Protein 3KW6 (pdb70)

Nearest PDB structures (foldseek):
  6gcn-assembly1_B-2  TM=8.666E-01  e=1.669E-02  Aquifex aeolicus VF5
  3d8b-assembly1_A  TM=8.046E-01  e=3.159E-02  Homo sapiens
  4xgc-assembly1_A  TM=6.768E-01  e=1.294E+00  Drosophila melanogaster
  6k0r-assembly2_K  TM=6.481E-01  e=1.371E+00  Homo sapiens

Radius of gyration: 11.17 Å; Cα contacts (8 Å, |Δi|>4): 90; chains: 1; bounding box: 30×28×22 Å

Structure (mmCIF, N/CA/C/O backbone):
data_3KW6
#
_entry.id   3KW6
#
_cell.length_a   82.415
_cell.length_b   82.415
_cell.length_c   26.001
_cell.angle_alpha   90.00
_cell.angle_beta   90.00
_cell.angle_gamma   120.00
#
_symmetry.space_group_name_H-M   'P 31 2 1'
#
loop_
_entity.id
_entity.type
_entity.pdbx_description
1 polymer '26S protease regulatory subunit 8'
2 water water
#
loop_
_atom_site.group_PDB
_atom_site.id
_atom_site.type_symbol
_atom_site.label_atom_id
_atom_site.label_alt_id
_atom_site.label_comp_id
_atom_site.label_asym_id
_atom_site.label_entity_id
_atom_site.label_seq_id
_atom_site.pdbx_PDB_ins_code
_atom_site.Cartn_x
_atom_site.Cartn_y
_atom_site.Cartn_z
_atom_site.occupancy
_atom_site.B_iso_or_equiv
_atom_site.auth_seq_id
_atom_site.auth_comp_id
_atom_site.auth_asym_id
_atom_site.auth_atom_id
_atom_site.pdbx_PDB_model_num
ATOM 1 N N . PRO A 1 1 ? 44.667 44.097 4.175 1.00 49.63 -1 PRO A N 1
ATOM 2 C CA . PRO A 1 1 ? 43.879 43.167 5.028 1.00 51.00 -1 PRO A CA 1
ATOM 3 C C . PRO A 1 1 ? 42.593 42.824 4.293 1.00 51.90 -1 PRO A C 1
ATOM 4 O O . PRO A 1 1 ? 41.528 42.698 4.901 1.00 52.27 -1 PRO A O 1
ATOM 6 N N . PRO A 1 2 ? 42.717 42.657 2.979 1.00 52.16 0 PRO A N 1
ATOM 7 C CA . PRO A 1 2 ? 41.585 42.366 2.112 1.00 51.28 0 PRO A CA 1
ATOM 8 C C . PRO A 1 2 ? 41.478 40.946 1.535 1.00 49.73 0 PRO A C 1
ATOM 9 O O . PRO A 1 2 ? 40.371 40.447 1.344 1.00 50.92 0 PRO A O 1
ATOM 11 N N . PRO A 1 3 ? 42.612 40.275 1.252 1.00 47.33 1 PRO A N 1
ATOM 12 C CA . PRO A 1 3 ? 42.514 38.916 0.691 1.00 45.01 1 PRO A CA 1
ATOM 13 C C . PRO A 1 3 ? 41.669 37.943 1.507 1.00 42.33 1 PRO A C 1
ATOM 14 O O . PRO A 1 3 ? 41.875 37.794 2.716 1.00 43.86 1 PRO A O 1
ATOM 18 N N . ASN A 1 4 ? 40.718 37.281 0.850 1.00 40.79 2 ASN A N 1
ATOM 19 C CA . ASN A 1 4 ? 39.865 36.315 1.542 1.00 40.16 2 ASN A CA 1
ATOM 20 C C . ASN A 1 4 ? 40.627 34.997 1.684 1.00 38.48 2 ASN A C 1
ATOM 21 O O . ASN A 1 4 ? 41.779 34.911 1.270 1.00 38.37 2 ASN A O 1
ATOM 26 N N . GLU A 1 5 ? 40.000 33.977 2.260 1.00 37.79 3 GLU A N 1
ATOM 27 C CA . GLU A 1 5 ? 40.690 32.710 2.478 1.00 38.99 3 GLU A CA 1
ATOM 28 C C . GLU A 1 5 ? 41.363 32.111 1.257 1.00 39.25 3 GLU A C 1
ATOM 29 O O . GLU A 1 5 ? 42.537 31.760 1.309 1.00 38.95 3 GLU A O 1
ATOM 35 N N . GLU A 1 6 ? 40.618 31.984 0.164 1.0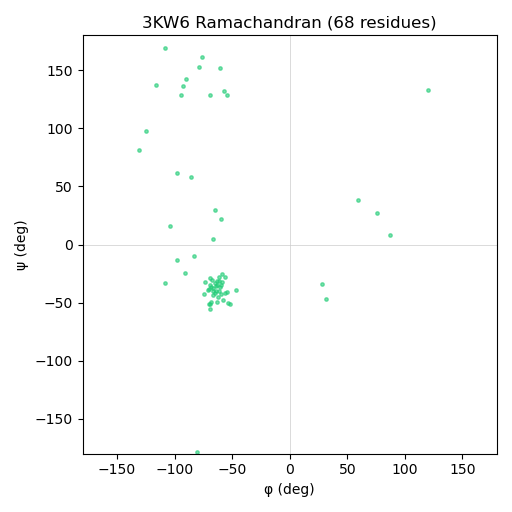0 40.36 4 GLU A N 1
ATOM 36 C CA . GLU A 1 6 ? 41.169 31.409 -1.055 1.00 39.08 4 GLU A CA 1
ATOM 37 C C . GLU A 1 6 ? 42.291 32.266 -1.615 1.00 38.20 4 GLU A C 1
ATOM 38 O O . GLU A 1 6 ? 43.265 31.744 -2.159 1.00 38.15 4 GLU A O 1
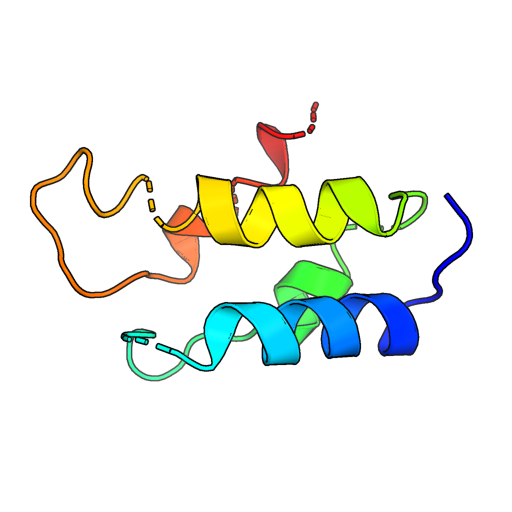ATOM 44 N N . ALA A 1 7 ? 42.152 33.581 -1.478 1.00 36.90 5 ALA A N 1
ATOM 45 C CA . ALA A 1 7 ? 43.166 34.504 -1.968 1.00 35.74 5 ALA A CA 1
ATOM 46 C C . ALA A 1 7 ? 44.421 34.370 -1.111 1.00 37.48 5 ALA A C 1
ATOM 47 O O . ALA A 1 7 ? 45.534 34.496 -1.617 1.00 40.23 5 ALA A O 1
ATOM 49 N N . ARG A 1 8 ? 44.240 34.118 0.183 1.00 36.57 6 ARG A N 1
ATOM 50 C CA . ARG A 1 8 ? 45.379 33.954 1.080 1.00 36.44 6 ARG A CA 1
ATOM 51 C C . ARG A 1 8 ? 46.110 32.667 0.727 1.00 36.45 6 ARG A C 1
ATOM 52 O O . ARG A 1 8 ? 47.328 32.665 0.565 1.00 36.83 6 ARG A O 1
ATOM 60 N N . LEU A 1 9 ? 45.352 31.581 0.603 1.00 36.85 7 LEU A N 1
ATOM 61 C CA . LEU A 1 9 ? 45.910 30.278 0.265 1.00 37.24 7 LEU A CA 1
ATOM 62 C C . LEU A 1 9 ? 46.694 30.331 -1.037 1.00 39.51 7 LEU A C 1
ATOM 63 O O . LEU A 1 9 ? 47.775 29.747 -1.144 1.00 40.60 7 LEU A O 1
ATOM 68 N N . ASP A 1 10 ? 46.154 31.033 -2.031 1.00 40.67 8 ASP A N 1
ATOM 69 C CA . ASP A 1 10 ? 46.833 31.142 -3.314 1.00 40.71 8 ASP A CA 1
ATOM 70 C C . ASP A 1 10 ? 48.184 31.825 -3.182 1.00 39.71 8 ASP A C 1
ATOM 71 O O . ASP A 1 10 ? 49.101 31.529 -3.939 1.00 40.10 8 ASP A O 1
ATOM 76 N N . ILE A 1 11 ? 48.304 32.748 -2.233 1.00 39.31 9 ILE A N 1
ATOM 77 C CA . ILE A 1 11 ? 49.567 33.446 -2.029 1.00 37.90 9 ILE A CA 1
ATOM 78 C C . ILE A 1 11 ? 50.555 32.494 -1.363 1.00 38.42 9 ILE A C 1
ATOM 79 O O . ILE A 1 11 ? 51.756 32.553 -1.617 1.00 36.75 9 ILE A O 1
ATOM 84 N N . LEU A 1 12 ? 50.029 31.601 -0.531 1.00 38.60 10 LEU A N 1
ATOM 85 C CA . LEU A 1 12 ? 50.841 30.613 0.175 1.00 39.77 10 LEU A CA 1
ATOM 86 C C . LEU A 1 12 ? 51.370 29.539 -0.764 1.00 39.97 10 LEU A C 1
ATOM 87 O O . LEU A 1 12 ? 52.510 29.097 -0.627 1.00 39.56 10 LEU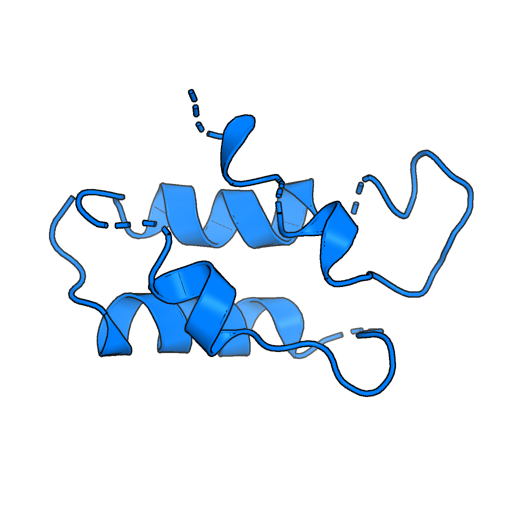 A O 1
ATOM 92 N N . LYS A 1 13 ? 50.537 29.112 -1.708 1.00 41.11 11 LYS A N 1
ATOM 93 C CA . LYS A 1 13 ? 50.931 28.080 -2.665 1.00 42.02 11 LYS A CA 1
ATOM 94 C C . LYS A 1 13 ? 51.990 28.614 -3.605 1.00 42.49 11 LYS A C 1
ATOM 95 O O . LYS A 1 13 ? 52.904 27.897 -4.004 1.00 42.11 11 LYS A O 1
ATOM 101 N N . ILE A 1 14 ? 51.857 29.887 -3.951 1.00 42.41 12 ILE A N 1
ATOM 102 C CA . ILE A 1 14 ? 52.795 30.545 -4.844 1.00 44.18 12 ILE A CA 1
ATOM 103 C C . ILE A 1 14 ? 54.209 30.615 -4.263 1.00 44.79 12 ILE A C 1
ATOM 104 O O . ILE A 1 14 ? 55.178 30.260 -4.928 1.00 45.13 12 ILE A O 1
ATOM 109 N N . HIS A 1 15 ? 54.319 31.066 -3.018 1.00 45.86 13 HIS A N 1
ATOM 110 C CA . HIS A 1 15 ? 55.617 31.214 -2.370 1.00 47.33 13 HIS A CA 1
ATOM 111 C C . HIS A 1 15 ? 56.219 29.960 -1.723 1.00 47.44 13 HIS A C 1
ATOM 1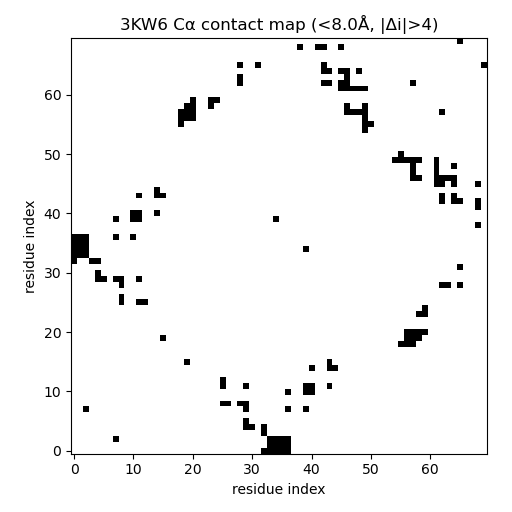12 O O . HIS A 1 15 ? 57.384 29.965 -1.331 1.00 49.73 13 HIS A O 1
ATOM 119 N N . SER A 1 16 ? 55.431 28.895 -1.631 1.00 47.06 14 SER A N 1
ATOM 120 C CA . SER A 1 16 ? 55.872 27.629 -1.048 1.00 47.05 14 SER A CA 1
ATOM 121 C C . SER A 1 16 ? 56.292 26.662 -2.142 1.00 49.58 14 SER A C 1
ATOM 122 O O . SER A 1 16 ? 56.895 25.623 -1.875 1.00 50.27 14 SER A O 1
ATOM 125 N N . ARG A 1 17 ? 55.939 27.011 -3.374 1.00 51.40 15 ARG A N 1
ATOM 126 C CA . ARG A 1 17 ? 56.225 26.203 -4.551 1.00 52.05 15 ARG A CA 1
ATOM 127 C C . ARG A 1 17 ? 57.662 25.684 -4.637 1.00 52.83 15 ARG A C 1
ATOM 128 O O . ARG A 1 17 ? 57.885 24.542 -5.046 1.00 53.59 15 ARG A O 1
ATOM 136 N N . LYS A 1 18 ? 58.628 26.516 -4.255 1.00 50.80 16 LYS A N 1
ATOM 137 C CA . LYS A 1 18 ? 60.033 26.129 -4.322 0.50 50.65 16 LYS A CA 1
ATOM 138 C C . LYS A 1 18 ? 60.599 25.641 -2.994 1.00 51.42 16 LYS A C 1
ATOM 139 O O . LYS A 1 18 ? 61.733 25.166 -2.936 1.00 51.71 16 LYS A O 1
ATOM 153 N N . ASN A 1 20 ? 60.901 23.163 0.307 0.50 46.95 18 ASN A N 1
ATOM 154 C CA . ASN A 1 20 ? 60.823 21.726 0.486 0.50 45.33 18 ASN A CA 1
ATOM 155 C C . ASN A 1 20 ? 59.871 21.433 1.625 0.50 43.58 18 ASN A C 1
ATOM 156 O O . ASN A 1 20 ? 60.275 21.216 2.764 0.50 41.72 18 ASN A O 1
ATOM 161 N N . LEU A 1 21 ? 58.588 21.449 1.291 1.00 44.02 19 LEU A N 1
ATOM 162 C CA . LEU A 1 21 ? 57.530 21.213 2.257 1.00 44.68 19 LEU A CA 1
ATOM 163 C C . LEU A 1 21 ? 57.506 19.774 2.726 1.00 44.85 19 LEU A C 1
ATOM 164 O O . LEU A 1 21 ? 57.514 18.847 1.921 1.00 44.22 19 LEU A O 1
ATOM 169 N N . THR A 1 22 ? 57.494 19.601 4.043 1.00 45.61 20 THR A N 1
ATOM 170 C CA . THR A 1 22 ? 57.453 18.277 4.641 1.00 45.10 20 THR A CA 1
ATOM 171 C C . THR A 1 22 ? 56.178 17.570 4.196 1.00 43.81 20 THR A C 1
ATOM 172 O O . THR A 1 22 ? 55.176 18.211 3.894 1.00 43.17 20 THR A O 1
ATOM 176 N N . ARG A 1 23 ? 56.240 16.245 4.145 1.00 44.36 21 ARG A N 1
ATOM 177 C CA . ARG A 1 23 ? 55.110 15.410 3.754 1.00 45.53 21 ARG A CA 1
ATOM 178 C C . ARG A 1 23 ? 53.914 15.680 4.664 1.00 46.04 21 ARG A C 1
ATOM 179 O O . ARG A 1 23 ? 54.048 15.734 5.888 1.00 45.15 21 ARG A O 1
ATOM 187 N N . GLY A 1 24 ? 52.746 15.870 4.061 1.00 47.39 22 GLY A N 1
ATOM 188 C CA . GLY A 1 24 ? 51.548 16.117 4.846 1.00 47.08 22 GLY A CA 1
ATOM 189 C C . GLY A 1 24 ? 51.392 17.504 5.451 1.00 46.71 22 GLY A C 1
ATOM 190 O O . GLY A 1 24 ? 50.742 17.657 6.481 1.00 50.63 22 GLY A O 1
ATOM 191 N N . ILE A 1 25 ? 51.988 18.521 4.842 1.00 44.32 23 ILE A N 1
ATOM 192 C CA . ILE A 1 25 ? 51.836 19.874 5.364 1.00 40.75 23 ILE A CA 1
ATOM 193 C C . ILE A 1 25 ? 50.451 20.342 4.875 1.00 37.61 23 ILE A C 1
ATOM 194 O O . ILE A 1 25 ? 49.969 19.866 3.849 1.00 36.64 23 ILE A O 1
ATOM 199 N N . ASN A 1 26 ? 49.801 21.245 5.603 1.00 36.38 24 ASN A N 1
ATOM 200 C CA . ASN A 1 26 ? 48.475 21.714 5.192 1.00 34.97 24 ASN A CA 1
ATOM 201 C C . ASN A 1 26 ? 48.440 23.233 5.077 1.00 33.18 24 ASN A C 1
ATOM 202 O O . ASN A 1 26 ? 48.268 23.931 6.073 1.00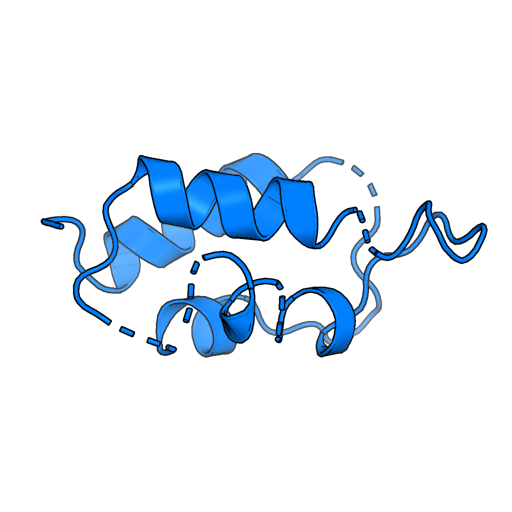 34.10 24 ASN A O 1
ATOM 207 N N . LEU A 1 27 ? 48.587 23.744 3.861 1.00 33.50 25 LEU A N 1
ATOM 208 C CA . LEU A 1 27 ? 48.593 25.185 3.658 1.00 33.15 25 LEU A CA 1
ATOM 209 C C . LEU A 1 27 ? 47.240 25.842 3.884 1.00 33.22 25 LEU A C 1
ATOM 210 O O . LEU A 1 27 ? 47.182 27.010 4.269 1.00 31.60 25 LEU A O 1
ATOM 215 N N . ARG A 1 28 ? 46.150 25.110 3.657 1.00 34.83 26 ARG A N 1
ATOM 216 C CA . ARG A 1 28 ? 44.832 25.695 3.870 1.00 34.42 26 ARG A CA 1
ATOM 217 C C . ARG A 1 28 ? 44.644 26.024 5.343 1.00 34.90 26 ARG A C 1
ATOM 218 O O . ARG A 1 28 ? 44.111 27.081 5.685 1.00 34.44 26 ARG A O 1
ATOM 226 N N . LYS A 1 29 ? 45.081 25.127 6.219 1.00 34.25 27 LYS A N 1
ATOM 227 C CA . LYS A 1 29 ? 44.948 25.369 7.648 1.00 33.63 27 LYS A CA 1
ATOM 228 C C . LYS A 1 29 ? 45.722 26.606 8.075 1.00 33.72 27 LYS A C 1
ATOM 229 O O . LYS A 1 29 ? 45.360 27.266 9.046 1.00 33.95 27 LYS A O 1
ATOM 235 N N . ILE A 1 30 ? 46.782 26.925 7.338 1.00 31.23 28 ILE A N 1
ATOM 236 C CA . ILE A 1 30 ? 47.584 28.106 7.635 1.00 30.71 28 ILE A CA 1
ATOM 237 C C . ILE A 1 30 ? 46.774 29.331 7.173 1.00 29.93 28 ILE A C 1
ATOM 238 O O . ILE A 1 30 ? 46.717 30.339 7.874 1.00 31.54 28 ILE A O 1
ATOM 243 N N . ALA A 1 31 ? 46.151 29.237 5.998 1.00 31.21 29 ALA A N 1
ATOM 244 C CA . ALA A 1 31 ? 45.333 30.335 5.490 1.00 30.91 29 ALA A CA 1
ATOM 245 C C . ALA A 1 31 ? 44.186 30.643 6.469 1.00 32.82 29 ALA A C 1
ATOM 246 O O . ALA A 1 31 ? 43.893 31.801 6.743 1.00 32.98 29 ALA A O 1
ATOM 248 N N . GLU A 1 32 ? 43.554 29.605 7.005 1.00 32.86 30 GLU A N 1
ATOM 249 C CA . GLU A 1 32 ? 42.456 29.780 7.960 1.00 34.13 30 GLU A CA 1
ATOM 250 C C . GLU A 1 32 ? 42.865 30.558 9.221 1.00 34.84 30 GLU A C 1
ATOM 251 O O . GLU A 1 32 ? 42.024 31.159 9.886 1.00 35.56 30 GLU A O 1
ATOM 257 N N . LEU A 1 33 ? 44.146 30.529 9.567 1.00 35.71 31 LEU A N 1
ATOM 258 C CA . LEU A 1 33 ? 44.606 31.241 10.756 1.00 37.36 31 LEU A CA 1
ATOM 259 C C . LEU A 1 33 ? 44.929 32.706 10.461 1.00 38.49 31 LEU A C 1
ATOM 260 O O . LEU A 1 33 ? 45.346 33.444 11.358 1.00 38.44 31 LEU A O 1
ATOM 273 N N . PRO A 1 35 ? 42.792 35.438 9.074 1.00 35.63 33 PRO A N 1
ATOM 274 C CA . PRO A 1 35 ? 41.755 36.405 8.697 1.00 36.50 33 PRO A CA 1
ATOM 275 C C . PRO A 1 35 ? 42.212 37.824 9.034 1.00 37.12 33 PRO A C 1
ATOM 276 O O . PRO A 1 35 ? 42.710 38.078 10.132 1.00 36.06 33 PRO A O 1
ATOM 280 N N . GLY A 1 36 ? 42.048 38.741 8.090 1.00 36.89 34 GLY A N 1
ATOM 281 C CA . GLY A 1 36 ? 42.452 40.114 8.327 1.00 36.48 34 GLY A CA 1
ATOM 282 C C . GLY A 1 36 ? 43.909 40.406 8.004 1.00 38.33 34 GLY A C 1
ATOM 283 O O . GLY A 1 36 ? 44.404 41.492 8.312 1.00 38.87 34 GLY A O 1
ATOM 284 N N . ALA A 1 37 ? 44.603 39.448 7.395 1.00 37.31 35 ALA A N 1
ATOM 285 C CA . ALA A 1 37 ? 46.002 39.651 7.034 1.00 37.12 35 ALA A CA 1
ATOM 286 C C . ALA A 1 37 ? 46.122 40.245 5.636 1.00 38.72 35 ALA A C 1
ATOM 287 O O . ALA A 1 37 ? 45.360 39.900 4.728 1.00 38.07 35 ALA A O 1
ATOM 289 N N . SER A 1 38 ? 47.081 41.146 5.465 1.00 39.17 36 SER A N 1
ATOM 290 C CA . SER A 1 38 ? 47.301 41.760 4.165 1.00 39.86 36 SER 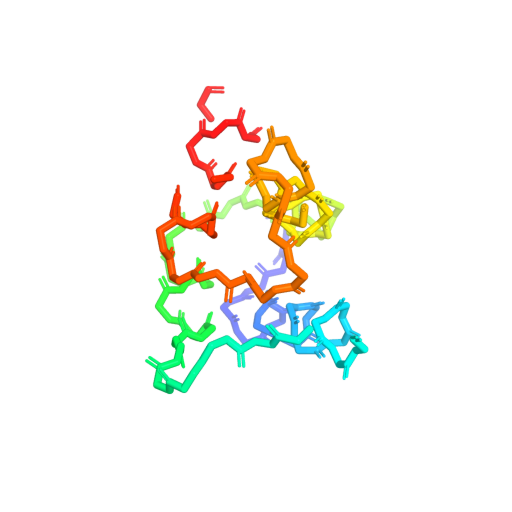A CA 1
ATOM 291 C C . SER A 1 38 ? 48.022 40.705 3.348 1.00 40.31 36 SER A C 1
ATOM 292 O O . SER A 1 38 ? 48.583 39.766 3.911 1.00 42.40 36 SER A O 1
ATOM 295 N N . GLY A 1 39 ? 48.002 40.854 2.029 1.00 39.89 37 GLY A N 1
ATOM 296 C CA . GLY A 1 39 ? 48.672 39.899 1.168 1.00 39.57 37 GLY A CA 1
ATOM 297 C C . GLY A 1 39 ? 50.153 39.811 1.481 1.00 39.73 37 GLY A C 1
ATOM 298 O O . GLY A 1 39 ? 50.763 38.749 1.351 1.00 37.95 37 GLY A O 1
ATOM 299 N N . ALA A 1 40 ? 50.728 40.933 1.901 1.00 39.11 38 ALA A N 1
ATOM 300 C CA . ALA A 1 40 ? 52.142 40.986 2.235 1.00 40.44 38 ALA A CA 1
ATOM 301 C C . ALA A 1 40 ? 52.431 40.143 3.473 1.00 39.82 38 ALA A C 1
ATOM 302 O O . ALA A 1 40 ? 53.447 39.459 3.539 1.00 41.54 38 ALA A O 1
ATOM 304 N N . GLU A 1 41 ? 51.540 40.196 4.456 1.00 41.33 39 GLU A N 1
ATOM 305 C CA . GLU A 1 41 ? 51.721 39.413 5.673 1.00 39.21 39 GLU A CA 1
ATOM 306 C C . GLU A 1 41 ? 51.660 37.920 5.373 1.00 38.13 39 GLU A C 1
ATOM 307 O O . GLU A 1 41 ? 52.334 37.129 6.026 1.00 38.65 39 GLU A O 1
ATOM 313 N N . VAL A 1 42 ? 50.846 37.535 4.393 1.00 36.46 40 VAL A N 1
ATOM 314 C CA . VAL A 1 42 ? 50.740 36.130 4.025 1.00 35.10 40 VAL A CA 1
ATOM 315 C C . VAL A 1 42 ? 52.087 35.713 3.434 1.00 38.02 40 VAL A C 1
ATOM 316 O O . VAL A 1 42 ? 52.608 34.646 3.749 1.00 38.40 40 VAL A O 1
ATOM 320 N N . LYS A 1 43 ? 52.655 36.565 2.585 1.00 39.94 41 LYS A N 1
ATOM 321 C CA . LYS A 1 43 ? 53.952 36.273 1.979 1.00 40.17 41 LYS A CA 1
ATOM 322 C C . LYS A 1 43 ? 55.005 36.154 3.076 1.00 39.71 41 LYS A C 1
ATOM 323 O O . LYS A 1 43 ? 55.879 35.288 3.022 1.00 37.58 41 LYS A O 1
ATOM 329 N N . GLY A 1 44 ? 54.900 37.035 4.068 1.00 40.32 42 GLY A N 1
ATOM 330 C CA . GLY A 1 44 ? 55.826 37.035 5.184 1.00 40.00 42 GLY A CA 1
ATOM 331 C C . GLY A 1 44 ? 55.797 35.734 5.969 1.00 40.63 42 GLY A C 1
ATOM 332 O O . GLY A 1 44 ? 56.831 35.271 6.450 1.00 41.70 42 GLY A O 1
ATOM 333 N N . VAL A 1 45 ? 54.612 35.149 6.108 1.00 38.94 43 VAL A N 1
ATOM 334 C CA . VAL A 1 45 ? 54.466 33.892 6.820 1.00 36.06 43 VAL A CA 1
ATOM 335 C C . VAL A 1 45 ? 55.242 32.798 6.106 1.00 37.14 43 VAL A C 1
ATOM 336 O O . VAL A 1 45 ? 55.794 31.909 6.751 1.00 37.56 43 VAL A O 1
ATOM 340 N N . CYS A 1 46 ? 55.287 32.859 4.778 1.00 38.51 44 CYS A N 1
ATOM 341 C CA . CYS A 1 46 ? 56.017 31.859 4.012 1.00 38.57 44 CYS A CA 1
ATOM 342 C C . CYS A 1 46 ? 57.509 32.005 4.236 1.00 38.37 44 CYS A C 1
ATOM 343 O O . CYS A 1 46 ? 58.193 31.036 4.560 1.00 39.25 44 CYS A O 1
ATOM 346 N N . THR A 1 47 ? 58.006 33.225 4.061 1.00 35.67 45 THR A N 1
ATOM 347 C CA . THR A 1 47 ? 59.425 33.500 4.226 1.00 35.81 45 THR A CA 1
ATOM 348 C C . THR A 1 47 ? 59.869 33.269 5.661 1.00 35.43 45 THR A C 1
ATOM 349 O O . THR A 1 47 ? 60.947 32.733 5.892 1.00 36.66 45 THR A O 1
ATOM 353 N N . GLU A 1 48 ? 59.037 33.662 6.624 1.00 34.55 46 GLU A N 1
ATOM 354 C CA . GLU A 1 48 ? 59.355 33.464 8.037 1.00 34.23 46 GLU A CA 1
ATOM 355 C C . GLU A 1 48 ? 59.362 31.987 8.406 1.00 32.90 46 GLU A C 1
ATOM 356 O O . GLU A 1 48 ? 60.087 31.580 9.303 1.00 33.83 46 GLU A O 1
ATOM 362 N N . ALA A 1 49 ? 58.540 31.189 7.727 1.00 32.49 47 ALA A N 1
ATOM 363 C CA . ALA A 1 49 ? 58.498 29.754 7.996 1.00 32.41 47 ALA A CA 1
ATOM 364 C C . ALA A 1 49 ? 59.808 29.149 7.496 1.00 32.39 47 ALA A C 1
ATOM 365 O O . ALA A 1 49 ? 60.374 28.250 8.117 1.00 31.59 47 ALA A O 1
ATOM 3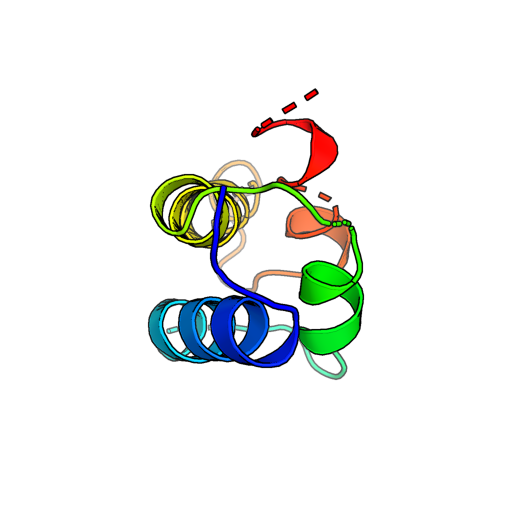67 N N . GLY A 1 50 ? 60.283 29.660 6.367 1.00 33.07 48 GLY A N 1
ATOM 368 C CA . GLY A 1 50 ? 61.529 29.179 5.804 1.00 32.70 48 GLY A CA 1
ATOM 369 C C . GLY A 1 50 ? 62.684 29.501 6.727 1.00 32.99 48 GLY A C 1
ATOM 370 O O . GLY A 1 50 ? 63.577 28.678 6.907 1.00 32.89 48 GLY A O 1
ATOM 379 N N . TYR A 1 52 ? 62.612 29.789 9.959 1.00 36.82 50 TYR A N 1
ATOM 380 C CA . TYR A 1 52 ? 62.599 28.914 11.138 1.00 35.86 50 TYR A CA 1
ATOM 381 C C . TYR A 1 52 ? 63.305 27.618 10.783 1.00 35.34 50 TYR A C 1
ATOM 382 O O . TYR A 1 52 ? 63.968 27.007 11.620 1.00 39.09 50 TYR A O 1
ATOM 391 N N . ALA A 1 53 ? 63.162 27.203 9.532 1.00 35.58 51 ALA A N 1
ATOM 392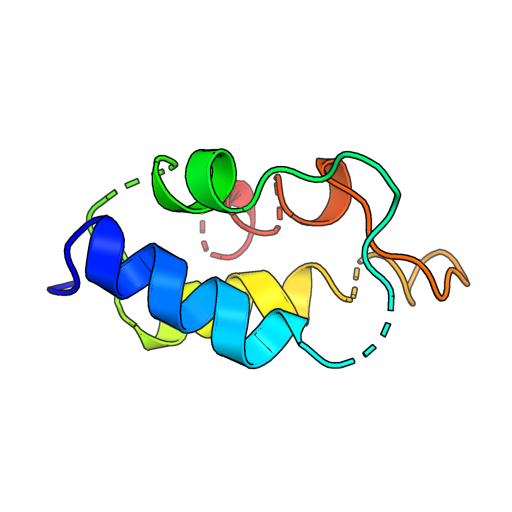 C CA . ALA A 1 53 ? 63.808 25.984 9.074 1.00 37.37 51 ALA A CA 1
ATOM 393 C C . ALA A 1 53 ? 65.321 26.210 9.015 1.00 40.16 51 ALA A C 1
ATOM 394 O O . ALA A 1 53 ? 66.087 25.469 9.627 1.00 39.87 51 ALA A O 1
ATOM 396 N N . LEU A 1 54 ? 65.747 27.240 8.286 1.00 43.00 52 LEU A N 1
ATOM 397 C CA . LEU A 1 54 ? 67.174 27.545 8.168 1.00 45.84 52 LEU A CA 1
ATOM 398 C C . LEU A 1 54 ? 67.829 27.714 9.536 1.00 47.10 52 LEU A C 1
ATOM 399 O O . LEU A 1 54 ? 68.955 27.260 9.756 1.00 47.83 52 LEU A O 1
ATOM 404 N N . ARG A 1 55 ? 67.123 28.378 10.447 1.00 48.60 53 ARG A N 1
ATOM 405 C CA . ARG A 1 55 ? 67.621 28.603 11.800 1.00 50.31 53 ARG A CA 1
ATOM 406 C C . ARG A 1 55 ? 67.969 27.278 12.479 1.00 50.85 53 ARG A C 1
ATOM 407 O O . ARG A 1 55 ? 68.831 27.230 13.358 1.00 50.52 53 ARG A O 1
ATOM 415 N N . GLU A 1 56 ? 67.293 26.207 12.069 1.00 51.45 54 GLU A N 1
ATOM 416 C CA . GLU A 1 56 ? 67.526 24.883 12.639 1.00 51.66 54 GLU A CA 1
ATOM 417 C C . GLU A 1 56 ? 68.333 23.989 11.713 1.00 52.49 54 GLU A C 1
ATOM 418 O O . GLU A 1 56 ? 68.377 22.773 11.897 1.00 53.47 54 GLU A O 1
ATOM 424 N N . ARG A 1 57 ? 68.971 24.596 10.718 1.00 52.80 55 ARG A N 1
ATOM 425 C CA . ARG A 1 57 ? 69.790 23.854 9.770 1.00 52.16 55 ARG A CA 1
ATOM 426 C C . ARG A 1 57 ? 68.941 22.812 9.051 1.00 50.90 55 ARG A C 1
ATOM 427 O O . ARG A 1 57 ? 69.393 21.695 8.800 1.00 49.37 55 ARG A O 1
ATOM 435 N N . ARG A 1 58 ? 67.706 23.178 8.727 1.00 49.26 56 ARG A N 1
ATOM 436 C CA . ARG A 1 58 ? 66.796 22.271 8.031 1.00 47.40 56 ARG A CA 1
ATOM 437 C C . ARG A 1 58 ? 66.429 22.813 6.658 1.00 46.38 56 ARG A C 1
ATOM 438 O O . ARG A 1 58 ? 66.158 24.004 6.506 1.00 47.33 56 ARG A O 1
ATOM 446 N N . VAL A 1 59 ? 66.415 21.937 5.660 1.00 45.10 57 VAL A N 1
ATOM 447 C CA . VAL A 1 59 ? 66.047 22.346 4.314 1.00 44.89 57 VAL A CA 1
ATOM 448 C C . VAL A 1 59 ? 64.543 22.155 4.113 1.00 42.98 57 VAL A C 1
ATOM 449 O O . VAL A 1 59 ? 63.937 22.812 3.274 1.00 44.34 57 VAL A O 1
ATOM 453 N N . HIS A 1 60 ? 63.953 21.252 4.896 1.00 41.72 58 HIS A N 1
ATOM 454 C CA . HIS A 1 60 ? 62.523 20.962 4.813 0.50 39.04 58 HIS A CA 1
ATOM 455 C C . HIS A 1 60 ? 61.730 21.777 5.835 1.00 38.04 58 HIS A C 1
ATOM 456 O O . HIS A 1 60 ? 62.047 21.791 7.023 1.00 36.53 58 HIS A O 1
ATOM 463 N N . VAL A 1 61 ? 60.697 22.457 5.348 1.00 38.37 59 VAL A N 1
ATOM 464 C CA . VAL A 1 61 ? 59.842 23.291 6.180 1.00 37.49 59 VAL A CA 1
ATOM 465 C C . VAL A 1 61 ? 58.640 22.479 6.661 1.00 36.38 59 VAL A C 1
ATOM 466 O O . VAL A 1 61 ? 58.026 21.756 5.882 1.00 38.47 59 VAL A O 1
ATOM 470 N N . THR A 1 62 ? 58.302 22.621 7.942 1.00 35.97 60 THR A N 1
ATOM 471 C CA . THR A 1 62 ? 57.190 21.888 8.548 1.00 33.92 60 THR A CA 1
ATOM 472 C C . THR A 1 62 ? 55.953 22.727 8.875 1.00 33.69 60 THR A C 1
ATOM 473 O O . THR A 1 62 ? 55.977 23.962 8.855 1.00 30.94 60 THR A O 1
ATOM 477 N N . GLN A 1 63 ? 54.870 22.033 9.206 1.00 33.54 61 GLN A N 1
ATOM 478 C CA . GLN A 1 63 ? 53.629 22.694 9.571 1.00 32.09 61 GLN A CA 1
ATOM 479 C C . GLN A 1 63 ? 53.906 23.564 10.788 1.00 29.80 61 GLN A C 1
ATOM 480 O O . GLN A 1 63 ? 53.346 24.645 10.919 1.00 33.10 61 GLN A O 1
ATOM 486 N N . GLU A 1 64 ? 54.783 23.108 11.678 1.00 30.10 62 GLU A N 1
ATOM 487 C CA . GLU A 1 64 ? 55.084 23.892 12.872 1.00 30.19 62 GLU A CA 1
ATOM 488 C C . GLU A 1 64 ? 55.799 25.204 12.520 1.00 30.84 62 GLU A C 1
ATOM 489 O O . GLU A 1 64 ? 55.536 26.237 13.143 1.00 30.52 62 GLU A O 1
ATOM 495 N N . ASP A 1 65 ? 56.689 25.163 11.526 1.00 29.80 63 ASP A N 1
ATOM 496 C CA . ASP A 1 65 ? 57.399 26.371 11.090 1.00 28.92 63 ASP A CA 1
ATOM 497 C C . ASP A 1 65 ? 56.345 27.391 10.663 1.00 28.79 63 ASP A C 1
ATOM 498 O O . ASP A 1 65 ? 56.384 28.566 11.050 1.00 27.65 63 ASP A O 1
ATOM 503 N N . PHE A 1 66 ? 55.397 26.924 9.858 1.00 29.66 64 PHE A N 1
ATOM 504 C CA . PHE A 1 66 ? 54.310 27.768 9.380 1.00 32.70 64 PHE A CA 1
ATOM 505 C C . PHE A 1 66 ? 53.440 28.282 10.531 1.00 33.40 64 PHE A C 1
ATOM 506 O O . PHE A 1 66 ? 53.096 29.461 10.583 1.00 35.01 64 PHE A O 1
ATOM 514 N N . GLU A 1 67 ? 53.091 27.398 11.456 1.00 34.54 65 GLU A N 1
ATOM 515 C CA . GLU A 1 67 ? 52.274 27.786 12.601 1.00 35.92 65 GLU A CA 1
ATOM 516 C C . GLU A 1 67 ? 52.977 28.877 13.413 1.00 36.08 65 GLU A C 1
ATOM 517 O O . GLU A 1 67 ? 52.369 29.890 13.783 1.00 35.38 65 GLU A O 1
ATOM 531 N N . ALA A 1 69 ? 55.286 30.891 12.361 1.00 33.25 67 ALA A N 1
ATOM 532 C CA . ALA A 1 69 ? 55.416 32.094 11.539 1.00 34.86 67 ALA A CA 1
ATOM 533 C C . ALA A 1 69 ? 54.178 32.992 11.638 1.00 36.17 67 ALA A C 1
ATOM 534 O O . ALA A 1 69 ? 54.291 34.205 11.817 1.00 37.41 67 ALA A O 1
ATOM 536 N N . VAL A 1 70 ? 52.998 32.390 11.526 1.00 35.93 68 VAL A N 1
ATOM 537 C CA . VAL A 1 70 ? 51.747 33.138 11.603 1.00 37.81 68 VAL A CA 1
ATOM 538 C C . VAL A 1 70 ? 51.680 33.972 12.885 1.00 39.58 68 VAL A C 1
ATOM 539 O O . VAL A 1 70 ? 51.398 35.170 12.845 1.00 38.82 68 VAL A O 1
ATOM 543 N N . ALA A 1 71 ? 51.950 33.337 14.021 1.00 41.56 69 ALA A N 1
ATOM 544 C CA . ALA A 1 71 ? 51.920 34.040 15.298 1.00 42.93 69 ALA A CA 1
ATOM 545 C C . ALA A 1 71 ? 52.984 35.142 15.351 1.00 44.57 69 ALA A C 1
ATOM 546 O O . ALA A 1 71 ? 52.797 36.171 15.993 1.00 46.54 69 ALA A O 1
ATOM 548 N N . LYS A 1 72 ? 54.099 34.924 14.668 1.00 46.11 70 LYS A N 1
ATOM 549 C CA . LYS A 1 72 ? 55.183 35.901 14.648 1.00 47.21 70 LYS A CA 1
ATOM 550 C C . LYS A 1 72 ? 54.812 37.159 13.863 1.00 48.03 70 LYS A C 1
ATOM 551 O O . LYS A 1 72 ? 54.951 38.281 14.356 1.00 46.99 70 LYS A O 1
ATOM 557 N N . VAL A 1 73 ? 54.328 36.950 12.643 1.00 48.58 71 VAL A N 1
ATOM 558 C CA . VAL A 1 73 ? 53.940 38.025 11.738 1.00 49.17 71 VAL A CA 1
ATOM 559 C C . VAL A 1 73 ? 52.733 38.853 12.179 1.00 51.06 71 VAL A C 1
ATOM 560 O O . VAL A 1 73 ? 52.730 40.073 12.036 1.00 50.49 71 VAL A O 1
ATOM 572 N N . GLN A 1 75 ? 50.982 38.446 15.465 1.00 62.50 73 GLN A N 1
ATOM 573 C CA . GLN A 1 75 ? 50.932 38.711 16.895 1.00 65.35 73 GLN A CA 1
ATOM 574 C C . GLN A 1 75 ? 52.167 39.474 17.365 1.00 66.94 73 GLN A C 1
ATOM 575 O O . GLN A 1 75 ? 52.934 39.950 16.501 1.00 68.45 73 GLN A O 1
#

Organism: Homo sapiens (NCBI:txid9606)

Solvent-accessible surface area: 4586 Å² total

Foldseek 3Di:
DPQDLVSLLVLLCVLQVPAEDPPADSSVLSVLDDDDSVLSNQLNVQQCVQVVVVHNYGYNVSSCSNVVSD

CATH classification: 1.10.8.60

InterPro domains:
  IPR003593 AAA+ ATPase domain [SM00382] (182-321)
  IPR003959 ATPase, AAA-type, core [PF00004] (186-318)
  IPR003960 ATPase, AAA-type, conserved site [PS00674] (289-307)
  IPR012340 Nucleic acid-binding, OB-fold [G3DSA:2.40.50.140] (35-138)
  IPR027417 P-loop containing nucleoside triphosphate hydrolase [G3DSA:3.40.50.300] (139-319)
  IPR027417 P-loop containing nucleoside triphosphate hydrolase [SSF52540] (139-389)
  IPR032501 Proteasomal ATPase, second OB domain [PF16450] (73-128)
  IPR041569 AAA ATPase, AAA+ lid domain [PF17862] (342-384)
  IPR050221 26S Proteasome Regulatory ATPase [PTHR23073] (30-396)

Secondary structure (DSSP, 8-state):
----HHHHHHHHHHHH---BPTT--HHHHHH-----HHHHHHHHHHH--TGGGT-SSB-HHHH--TTT--

GO terms:
  GO:0005515 protein binding (F, IPI)
  GO:0005654 nucleoplasm (C, TAS)
  GO:0005829 cytosol (C, TAS)
  GO:0005829 cytosol (C, IDA)
  GO:0005886 plasma membrane (C, IDA)
  GO:0008134 transcription factor binding (F, IDA)
  GO:0006357 regulation of transcription by RNA polymerase II (P, IDA)
  GO:0005634 nucleus (C, IDA)
  GO:0005737 cytoplasm (C, IDA)
  GO:0031410 cytoplasmic vesicle (C, IDA)
  GO:0043161 proteasome-mediated ubiquitin-dependent protein catabolic process (P, IDA)
  GO:0000502 proteasome complex (C, IDA)
  GO:0036402 proteasome-activating activity (F, TAS)
  GO:1901800 positive regulation of proteasomal protein catabolic process (P, IC)
  GO:0070062 extracellular exosome (C, HDA)
  GO:0072562 blood microparticle (C, HDA)
  GO:0005634 nucleus (C, HDA)
  GO:0016020 membrane (C, HDA)
  GO:0031531 thyrotropin-releasing hormone receptor binding (F, IPI)
  GO:0140296 general transcription initiation factor binding (F, IPI)

B-factor: mean 42.08, std 8.45, range [25.17, 75.9]

Sequence (70 aa):
PPPNEEARLDILKIHSRKNLTRGINLRKIAELPGASGAEVKGVCTEAGYALRERRVHVTQEDFEAVAKVQ